Protein AF-A0A401TW42-F1 (afdb_monomer_lite)

Structure (mmCIF, N/CA/C/O backbone):
data_AF-A0A401TW42-F1
#
_entry.id   AF-A0A401TW42-F1
#
loop_
_atom_site.group_PDB
_atom_site.id
_atom_site.type_symbol
_atom_site.label_atom_id
_atom_site.label_alt_id
_atom_site.label_comp_id
_atom_site.label_asym_id
_atom_site.label_entity_id
_atom_site.label_seq_id
_atom_site.pdbx_PDB_ins_code
_atom_site.Cartn_x
_atom_site.Cartn_y
_atom_site.Cartn_z
_atom_site.occupancy
_atom_site.B_iso_or_equiv
_atom_site.auth_seq_id
_atom_site.auth_comp_id
_atom_site.auth_asym_id
_atom_site.auth_atom_id
_atom_site.pdbx_PDB_model_num
ATOM 1 N N . MET A 1 1 ? 29.519 34.095 18.121 1.00 52.34 1 MET A N 1
ATOM 2 C CA . MET A 1 1 ? 28.398 33.139 18.058 1.00 52.34 1 MET A CA 1
ATOM 3 C C . MET A 1 1 ? 28.380 32.658 16.631 1.00 52.34 1 MET A C 1
ATOM 5 O O . MET A 1 1 ? 28.125 33.461 15.748 1.00 52.34 1 MET A O 1
ATOM 9 N N . GLU A 1 2 ? 28.855 31.439 16.418 1.00 49.50 2 GLU A N 1
ATOM 10 C CA . GLU A 1 2 ? 28.951 30.826 15.094 1.00 49.50 2 GLU A CA 1
ATOM 11 C C . GLU A 1 2 ? 27.590 30.185 14.812 1.00 49.50 2 GLU A C 1
ATOM 13 O O . GLU A 1 2 ? 27.136 29.340 15.585 1.00 49.50 2 GLU A O 1
ATOM 18 N N . GLU A 1 3 ? 26.890 30.687 13.797 1.00 57.62 3 GLU A N 1
ATOM 19 C CA . GLU A 1 3 ? 25.616 30.128 13.342 1.00 57.62 3 GLU A CA 1
ATOM 20 C C . GLU A 1 3 ? 25.867 28.716 12.789 1.00 57.62 3 GLU A C 1
ATOM 22 O O . GLU A 1 3 ? 26.837 28.522 12.053 1.00 57.62 3 GLU A O 1
ATOM 27 N N . PRO A 1 4 ? 25.046 27.710 13.135 1.00 63.44 4 PRO A N 1
ATOM 28 C CA . PRO A 1 4 ? 25.259 26.357 12.653 1.00 63.44 4 PRO A CA 1
ATOM 29 C C . PRO A 1 4 ? 25.009 26.300 11.142 1.00 63.44 4 PRO A C 1
ATOM 31 O O . PRO A 1 4 ? 23.935 26.670 10.665 1.00 63.44 4 PRO A O 1
ATOM 34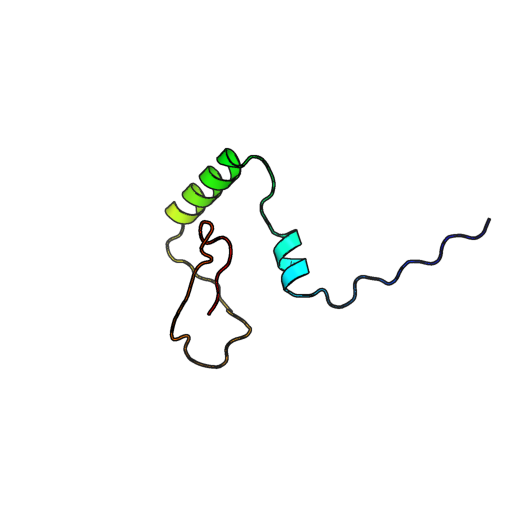 N N . GLU A 1 5 ? 26.008 25.814 10.404 1.00 62.09 5 GLU A N 1
ATOM 35 C CA . GLU A 1 5 ? 25.938 25.581 8.962 1.00 62.09 5 GLU A CA 1
ATOM 36 C C . GLU A 1 5 ? 24.64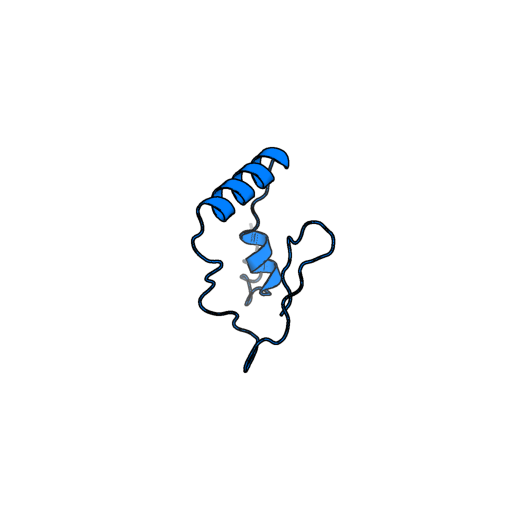9 24.825 8.584 1.00 62.09 5 GLU A C 1
ATOM 38 O O . GLU A 1 5 ? 24.286 23.843 9.251 1.00 62.09 5 GLU A O 1
ATOM 43 N N . PRO A 1 6 ? 23.942 25.244 7.518 1.00 60.50 6 PRO A N 1
ATOM 44 C CA . PRO A 1 6 ? 22.731 24.574 7.083 1.00 60.50 6 PRO A CA 1
ATOM 45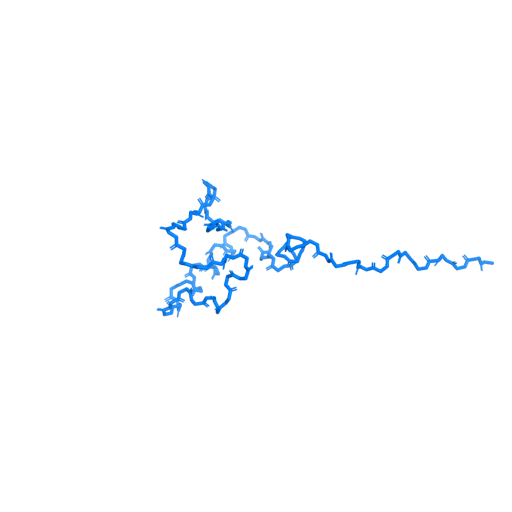 C C . PRO A 1 6 ? 23.073 23.130 6.711 1.00 60.50 6 PRO A C 1
ATOM 47 O O . PRO A 1 6 ? 23.811 22.866 5.760 1.00 60.50 6 PRO A O 1
ATOM 50 N N . GLY A 1 7 ? 22.532 22.186 7.487 1.00 58.47 7 GLY A N 1
ATOM 51 C CA . GLY A 1 7 ? 22.667 20.759 7.220 1.00 58.47 7 GLY A CA 1
ATOM 52 C C . GLY A 1 7 ? 22.263 20.430 5.778 1.00 58.47 7 GLY A C 1
ATOM 53 O O . GLY A 1 7 ? 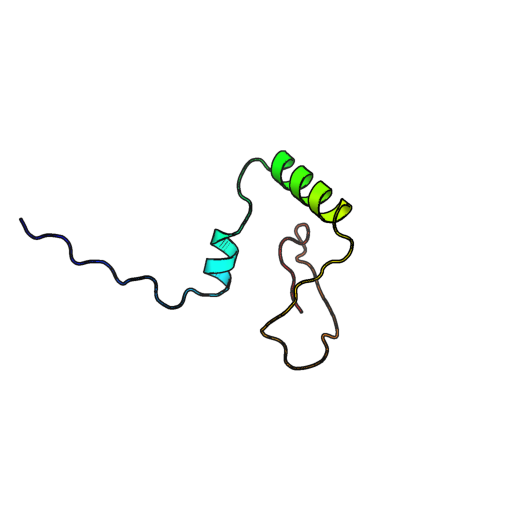21.455 21.153 5.186 1.00 58.47 7 GLY A O 1
ATOM 54 N N . PRO A 1 8 ? 22.820 19.354 5.194 1.00 58.41 8 PRO A N 1
ATOM 55 C CA . PRO A 1 8 ? 22.616 19.031 3.791 1.00 58.41 8 PRO A CA 1
ATOM 56 C C . PRO A 1 8 ? 21.117 19.013 3.488 1.00 58.41 8 PRO A C 1
ATOM 58 O O . PRO A 1 8 ? 20.352 18.267 4.104 1.00 58.41 8 PRO A O 1
ATOM 61 N N . GLY A 1 9 ? 20.699 19.884 2.563 1.00 57.81 9 GLY A N 1
ATOM 62 C CA . GLY A 1 9 ? 19.321 19.940 2.088 1.00 57.81 9 GLY A CA 1
ATOM 63 C C . GLY A 1 9 ? 18.868 18.554 1.623 1.00 57.81 9 GLY A C 1
ATOM 64 O O . GLY A 1 9 ? 19.709 17.723 1.268 1.00 57.81 9 GLY A O 1
ATOM 65 N N . PRO A 1 10 ? 17.557 18.258 1.641 1.00 56.91 10 PRO A N 1
ATOM 66 C CA . PRO A 1 10 ? 17.072 16.933 1.296 1.00 56.91 10 PRO A CA 1
ATOM 67 C C . PRO A 1 10 ? 17.512 16.613 -0.135 1.00 56.91 10 PRO A C 1
ATOM 69 O O . PRO A 1 10 ? 16.968 17.154 -1.097 1.00 56.91 10 PRO A O 1
ATOM 72 N N . GLY A 1 11 ? 18.513 15.736 -0.266 1.00 59.12 11 GLY A N 1
ATOM 73 C CA . GLY A 1 11 ? 18.862 15.116 -1.537 1.00 59.12 11 GLY A CA 1
ATOM 74 C C . GLY A 1 11 ? 17.635 14.405 -2.112 1.00 59.12 11 GLY A C 1
ATOM 75 O O . GLY A 1 11 ? 16.646 14.240 -1.390 1.00 59.12 11 GLY A O 1
ATOM 76 N N . PRO A 1 12 ? 17.656 13.990 -3.391 1.00 59.94 12 PRO A N 1
ATOM 77 C CA . PRO A 1 12 ? 16.533 13.293 -4.013 1.00 59.94 12 PRO A CA 1
ATOM 78 C C . PRO A 1 12 ? 16.106 12.127 -3.115 1.00 59.94 12 PRO A C 1
ATOM 80 O O . PRO A 1 12 ? 16.789 11.110 -3.009 1.00 59.94 12 PRO A O 1
ATOM 83 N N . GLY A 1 13 ? 15.023 12.338 -2.365 1.00 59.31 13 GLY A N 1
ATOM 84 C CA . GLY A 1 13 ? 14.620 11.422 -1.314 1.00 59.31 13 GLY A CA 1
ATOM 85 C C . GLY A 1 13 ? 14.236 10.104 -1.957 1.00 59.31 13 GLY A C 1
ATOM 86 O O . GLY A 1 13 ? 13.516 10.095 -2.955 1.00 59.31 13 GLY A O 1
ATOM 87 N N . SER A 1 14 ? 14.701 8.993 -1.384 1.00 74.75 14 SER A N 1
ATOM 88 C CA . SER A 1 14 ? 14.242 7.658 -1.770 1.00 74.75 14 SER A CA 1
ATOM 89 C C . SER A 1 14 ? 12.716 7.660 -1.927 1.00 74.75 14 SER A C 1
ATOM 91 O O . SER A 1 14 ? 12.014 8.210 -1.074 1.00 74.75 14 SER A O 1
ATOM 93 N N . LEU A 1 15 ? 12.181 7.044 -2.986 1.00 68.31 15 LEU A N 1
ATOM 94 C CA . LEU A 1 15 ? 10.730 6.904 -3.184 1.00 68.31 15 LEU A CA 1
ATOM 95 C C . LEU A 1 15 ? 10.033 6.390 -1.916 1.00 68.31 15 LEU A C 1
ATOM 97 O O . LEU A 1 15 ? 8.942 6.848 -1.582 1.00 68.31 15 LEU A O 1
ATOM 101 N N . LEU A 1 16 ? 10.706 5.524 -1.154 1.00 71.88 16 LEU A N 1
ATOM 102 C CA . LEU A 1 16 ? 10.223 5.022 0.131 1.00 71.88 16 LEU A CA 1
ATOM 103 C C . LEU A 1 16 ? 10.070 6.133 1.176 1.00 71.88 16 LEU A C 1
ATOM 105 O O . LEU A 1 16 ? 9.059 6.194 1.868 1.00 71.88 16 LEU A O 1
ATOM 109 N N . SER A 1 17 ? 11.032 7.054 1.258 1.00 74.88 17 SER A N 1
ATOM 110 C CA . SER A 1 17 ? 10.967 8.196 2.180 1.00 74.88 17 SER A CA 1
ATOM 111 C C . SER A 1 17 ? 9.815 9.146 1.841 1.00 74.88 17 SER A C 1
ATOM 113 O O . SER A 1 17 ? 9.140 9.665 2.730 1.00 74.88 17 SER A O 1
ATOM 115 N N . PHE A 1 18 ? 9.528 9.323 0.553 1.00 76.12 18 PHE A N 1
ATOM 116 C CA . PHE A 1 18 ? 8.404 10.128 0.102 1.00 76.12 18 PHE A CA 1
ATOM 117 C C . PHE A 1 18 ? 7.051 9.449 0.341 1.00 76.12 18 PHE A C 1
ATOM 119 O O . PHE A 1 18 ? 6.108 10.110 0.774 1.00 76.12 18 PHE A O 1
ATOM 126 N N . LEU A 1 19 ? 6.955 8.135 0.115 1.00 73.31 19 LEU A N 1
ATOM 127 C CA . LEU A 1 19 ? 5.771 7.345 0.461 1.00 73.31 19 LEU A CA 1
ATOM 128 C C . LEU A 1 19 ? 5.511 7.369 1.972 1.00 73.31 19 LEU A C 1
ATOM 130 O O . LEU A 1 19 ? 4.372 7.583 2.381 1.00 73.31 19 LEU A O 1
ATOM 134 N N . GLY A 1 20 ? 6.564 7.265 2.789 1.00 76.31 20 GLY A N 1
ATOM 135 C CA . GLY A 1 20 ? 6.476 7.358 4.248 1.00 76.31 20 GLY A CA 1
ATOM 136 C C . GLY A 1 20 ? 5.883 8.683 4.733 1.00 76.31 20 GLY A C 1
ATOM 137 O O . GLY A 1 20 ? 5.026 8.685 5.610 1.00 76.31 20 GLY A O 1
ATOM 138 N N . ARG A 1 21 ? 6.241 9.814 4.108 1.00 76.25 21 ARG A N 1
ATOM 139 C CA . ARG A 1 21 ? 5.668 11.137 4.442 1.00 76.25 21 ARG A CA 1
ATOM 140 C C . ARG A 1 21 ? 4.187 11.281 4.092 1.00 76.25 21 ARG A C 1
ATOM 142 O O . ARG A 1 21 ? 3.518 12.144 4.648 1.00 76.25 21 ARG A O 1
ATOM 149 N N . ARG A 1 22 ? 3.679 10.478 3.154 1.00 72.12 22 ARG A N 1
ATOM 150 C CA . ARG A 1 22 ? 2.259 10.469 2.765 1.00 72.12 22 ARG A CA 1
ATOM 151 C C . ARG A 1 22 ? 1.447 9.399 3.494 1.00 72.12 22 ARG A C 1
ATOM 153 O O . ARG A 1 22 ? 0.252 9.269 3.221 1.00 72.12 22 ARG A O 1
ATOM 160 N N . ALA A 1 23 ? 2.080 8.603 4.352 1.00 75.19 23 ALA A N 1
ATOM 161 C CA . ALA A 1 23 ? 1.383 7.578 5.104 1.00 75.19 23 ALA A CA 1
ATOM 162 C C . ALA A 1 23 ? 0.354 8.238 6.032 1.00 75.19 23 ALA A C 1
ATOM 164 O O . ALA A 1 23 ? 0.652 9.211 6.722 1.00 75.19 23 ALA A O 1
ATOM 165 N N . VAL A 1 24 ? -0.870 7.707 6.047 1.00 74.19 24 VAL A N 1
ATOM 166 C CA . VAL A 1 24 ? -1.882 8.121 7.024 1.00 74.19 24 VAL A CA 1
ATOM 167 C C . VAL A 1 24 ? -1.494 7.498 8.362 1.00 74.19 24 VAL A C 1
ATOM 169 O O . VAL A 1 24 ? -1.624 6.286 8.542 1.00 74.19 24 VAL A O 1
ATOM 172 N N . THR A 1 25 ? -0.979 8.319 9.271 1.00 75.06 25 THR A N 1
ATOM 173 C CA . THR A 1 25 ? -0.612 7.941 10.641 1.00 75.06 25 THR A CA 1
ATOM 174 C C . THR A 1 25 ? -1.715 8.360 11.620 1.00 75.06 25 THR A C 1
ATOM 176 O O . THR A 1 25 ? -2.520 9.239 11.312 1.00 75.06 25 THR A O 1
ATOM 179 N N . GLY A 1 26 ? -1.799 7.711 12.784 1.00 79.44 26 GLY A N 1
ATOM 180 C CA . GLY A 1 26 ? -2.813 8.003 13.806 1.00 79.44 26 GLY A CA 1
ATOM 181 C C . GLY A 1 26 ? -3.497 6.749 14.346 1.00 79.44 26 GLY A C 1
ATOM 182 O O . GLY A 1 26 ? -2.975 5.643 14.202 1.00 79.44 26 GLY A O 1
ATOM 183 N N . ASP A 1 27 ? -4.662 6.929 14.975 1.00 86.38 27 ASP A N 1
ATOM 184 C CA . ASP A 1 27 ? -5.443 5.828 15.541 1.00 86.38 27 ASP A CA 1
ATOM 185 C C . ASP A 1 27 ? -5.782 4.765 14.482 1.00 86.38 27 ASP A C 1
ATOM 187 O O . ASP A 1 27 ? -6.229 5.069 13.369 1.00 86.38 27 ASP A O 1
ATOM 191 N N . ARG A 1 28 ? -5.565 3.497 14.844 1.00 82.00 28 ARG A N 1
ATOM 192 C CA . ARG A 1 28 ? -5.711 2.361 13.932 1.00 82.00 28 ARG A CA 1
ATOM 193 C C . ARG A 1 28 ? -7.136 2.243 13.394 1.00 82.00 28 ARG A C 1
ATOM 195 O O . ARG A 1 28 ? -7.306 2.017 12.195 1.00 82.00 28 ARG A O 1
ATOM 202 N N . PHE A 1 29 ? -8.146 2.400 14.247 1.00 83.25 29 PHE A N 1
ATOM 203 C CA . PHE A 1 29 ? -9.544 2.242 13.850 1.00 83.25 29 PHE A CA 1
ATOM 204 C C . PHE A 1 29 ? -9.984 3.374 12.930 1.00 83.25 29 PHE A C 1
ATOM 206 O O . PHE A 1 29 ? -10.664 3.127 11.930 1.00 83.25 29 PHE A O 1
ATOM 213 N N . LEU A 1 30 ? -9.539 4.598 13.221 1.00 83.31 30 LEU A N 1
ATOM 214 C CA . LEU A 1 30 ? -9.801 5.756 12.372 1.00 83.31 30 LEU A CA 1
ATOM 215 C C . LEU A 1 30 ? -9.171 5.586 10.984 1.00 83.31 30 LEU A C 1
ATOM 217 O O . LEU A 1 30 ? -9.819 5.838 9.965 1.00 83.31 30 LEU A O 1
ATOM 221 N N . ARG A 1 31 ? -7.931 5.090 10.935 1.00 82.25 31 ARG A N 1
ATOM 222 C CA . ARG A 1 31 ? -7.215 4.803 9.687 1.00 82.25 31 ARG A CA 1
ATOM 223 C C . ARG A 1 31 ? -7.922 3.737 8.851 1.00 82.25 31 ARG A C 1
ATOM 225 O O . ARG A 1 31 ? -8.116 3.940 7.653 1.00 82.25 31 ARG A O 1
ATOM 232 N N . GLU A 1 32 ? -8.335 2.631 9.465 1.00 81.94 32 GLU A N 1
ATOM 233 C CA . GLU A 1 32 ? -9.065 1.557 8.781 1.00 81.94 32 GLU A CA 1
ATOM 234 C C . GLU A 1 32 ? -10.435 2.030 8.275 1.00 81.94 32 GLU A C 1
ATOM 236 O O . GLU A 1 32 ? -10.809 1.742 7.139 1.00 81.94 32 GLU A O 1
ATOM 241 N N . ALA A 1 33 ? -11.182 2.792 9.081 1.00 84.50 33 ALA A N 1
ATOM 242 C CA . ALA A 1 33 ? -12.469 3.353 8.673 1.00 84.50 33 ALA A CA 1
ATOM 243 C C . ALA A 1 33 ? -12.318 4.306 7.477 1.00 84.50 33 ALA A C 1
ATOM 245 O O . ALA A 1 33 ? -13.050 4.183 6.493 1.00 84.50 33 ALA A O 1
ATOM 246 N N . PHE A 1 34 ? -11.319 5.189 7.521 1.00 83.69 34 PHE A N 1
ATOM 247 C CA . PHE A 1 34 ? -11.001 6.101 6.426 1.00 83.69 34 PHE A CA 1
ATOM 248 C C . PHE A 1 34 ? -10.604 5.356 5.146 1.00 83.69 34 PHE A C 1
ATOM 250 O O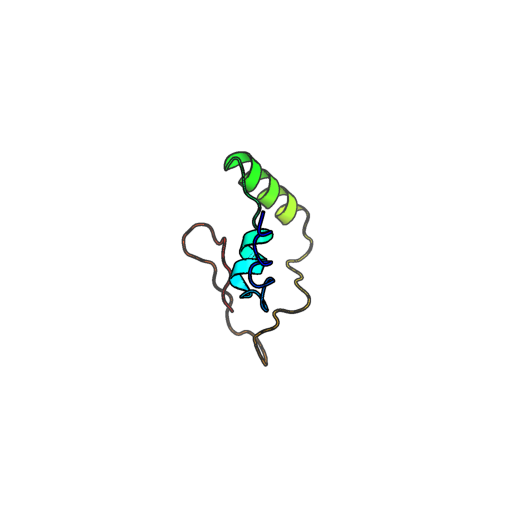 . PHE A 1 34 ? -11.094 5.679 4.062 1.00 83.69 34 PHE A O 1
ATOM 257 N N . GLN A 1 35 ? -9.749 4.334 5.251 1.00 79.62 35 GLN A N 1
ATOM 258 C CA . GLN A 1 35 ? -9.368 3.500 4.108 1.00 79.62 35 GLN A CA 1
ATOM 259 C C . GLN A 1 35 ? -10.577 2.774 3.509 1.00 79.62 35 GLN A C 1
ATOM 261 O O . GLN A 1 35 ? -10.773 2.840 2.296 1.00 79.62 35 GLN A O 1
ATOM 266 N N . ARG A 1 36 ? -11.427 2.154 4.341 1.00 82.94 36 ARG A N 1
ATOM 267 C CA . ARG A 1 36 ? -12.657 1.484 3.888 1.00 82.94 36 ARG A CA 1
ATOM 268 C C . ARG A 1 36 ? -13.593 2.440 3.155 1.00 82.94 36 ARG A C 1
ATOM 270 O O . ARG A 1 36 ? -14.073 2.099 2.080 1.00 82.94 36 ARG A O 1
ATOM 277 N N . GLN A 1 37 ? -13.816 3.636 3.698 1.00 84.62 37 GLN A N 1
ATOM 278 C CA . GLN A 1 37 ? -14.690 4.636 3.080 1.00 84.62 37 GLN A CA 1
ATOM 279 C C . GLN A 1 37 ? -14.130 5.156 1.751 1.00 84.62 37 GLN A C 1
ATOM 281 O O . GLN A 1 37 ? -14.875 5.361 0.795 1.00 84.62 37 GLN A O 1
ATOM 286 N N . ARG A 1 38 ? -12.811 5.358 1.660 1.00 81.44 38 ARG A N 1
ATOM 287 C CA . ARG A 1 38 ? -12.180 5.747 0.393 1.00 81.44 38 ARG A CA 1
ATOM 288 C C . ARG A 1 38 ? -12.306 4.652 -0.655 1.00 81.44 38 ARG A C 1
ATOM 290 O O . ARG A 1 38 ? -12.669 4.957 -1.783 1.00 81.44 38 ARG A O 1
ATOM 297 N N . LEU A 1 39 ? -12.041 3.402 -0.281 1.00 80.25 39 LEU A N 1
ATOM 298 C CA . LEU A 1 39 ? -12.156 2.261 -1.187 1.00 80.25 39 LEU A CA 1
ATOM 299 C C . LEU A 1 39 ? -13.597 2.041 -1.653 1.00 80.25 39 LEU A C 1
ATOM 301 O O . LEU A 1 39 ? -13.801 1.797 -2.837 1.00 80.25 39 LEU A O 1
ATOM 305 N N . SER A 1 40 ? -14.593 2.180 -0.771 1.00 84.38 40 SER A N 1
ATOM 306 C CA . SER A 1 40 ? -16.002 2.013 -1.151 1.00 84.38 40 SER A CA 1
ATOM 307 C C . SER A 1 40 ? -16.503 3.107 -2.099 1.00 84.38 40 SER A C 1
ATOM 309 O O . SER A 1 40 ? -17.369 2.846 -2.929 1.00 84.38 40 SER A O 1
ATOM 311 N N . ALA A 1 41 ? -15.950 4.320 -2.003 1.00 84.38 41 ALA A N 1
ATOM 312 C CA . ALA A 1 41 ? -16.265 5.430 -2.900 1.00 84.38 41 ALA A CA 1
ATOM 313 C C . ALA A 1 41 ? -15.470 5.398 -4.221 1.00 84.38 41 ALA A C 1
ATOM 315 O O . ALA A 1 41 ? -1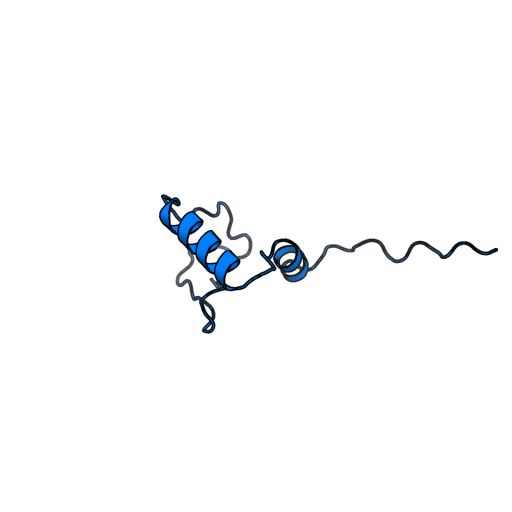5.838 6.071 -5.189 1.00 84.38 41 ALA A O 1
ATOM 316 N N . CYS A 1 42 ? -14.369 4.646 -4.285 1.00 77.31 42 CYS A N 1
ATOM 317 C CA . CYS A 1 42 ? -13.550 4.533 -5.486 1.00 77.31 42 CYS A CA 1
ATOM 318 C C . CYS A 1 42 ? -14.264 3.699 -6.561 1.00 77.31 42 CYS A C 1
ATOM 320 O O . CYS A 1 42 ? -14.583 2.533 -6.360 1.00 77.31 42 CYS A O 1
ATOM 322 N N . ARG A 1 43 ? -14.443 4.275 -7.757 1.00 76.81 43 ARG A N 1
ATOM 323 C CA . ARG A 1 43 ? -14.972 3.548 -8.931 1.00 76.81 43 ARG A CA 1
ATOM 324 C C . ARG A 1 43 ? -13.929 2.629 -9.576 1.00 76.81 43 ARG A C 1
ATOM 326 O O . ARG A 1 43 ? -14.282 1.728 -10.325 1.00 76.81 43 ARG A O 1
ATOM 333 N N . ASN A 1 44 ? -12.650 2.894 -9.321 1.00 69.94 44 ASN A N 1
ATOM 334 C CA . ASN A 1 44 ? -11.499 2.126 -9.780 1.00 69.94 44 ASN A CA 1
ATOM 335 C C . ASN A 1 44 ? -10.283 2.435 -8.886 1.00 69.94 44 ASN A C 1
ATOM 337 O O . ASN A 1 44 ? -10.232 3.473 -8.223 1.00 69.94 44 ASN A O 1
ATOM 341 N N . LEU A 1 45 ? -9.283 1.551 -8.886 1.00 68.19 45 LEU A N 1
ATOM 342 C CA . LEU A 1 45 ? -7.958 1.820 -8.314 1.00 68.19 45 LEU A CA 1
ATOM 343 C C . LEU A 1 45 ? -7.068 2.493 -9.374 1.00 68.19 45 LEU A C 1
ATOM 345 O O . LEU A 1 45 ? -6.029 1.973 -9.772 1.00 68.19 45 LEU A O 1
ATOM 349 N N . PHE A 1 46 ? -7.496 3.643 -9.899 1.00 59.97 46 PHE A N 1
ATOM 350 C CA . PHE A 1 46 ? -6.717 4.329 -10.925 1.00 59.97 46 PHE A CA 1
ATOM 351 C C . PHE A 1 46 ? -5.553 5.099 -10.297 1.00 59.97 46 PHE A C 1
ATOM 353 O O . PHE A 1 46 ? -5.724 6.181 -9.730 1.00 59.97 46 PHE A O 1
ATOM 360 N N . LYS A 1 47 ? -4.342 4.555 -10.430 1.00 66.69 47 LYS A N 1
ATOM 361 C CA . LYS A 1 47 ? -3.103 5.320 -10.295 1.00 66.69 47 LYS A CA 1
ATOM 362 C C . LYS A 1 47 ? -2.466 5.415 -11.673 1.00 66.69 47 LYS A C 1
ATOM 364 O O . LYS A 1 47 ? -2.060 4.406 -12.230 1.00 66.69 47 LYS A O 1
ATOM 369 N N . LYS A 1 48 ? -2.444 6.644 -12.200 1.00 50.62 48 LYS A N 1
ATOM 370 C CA . LYS A 1 48 ? -2.122 6.963 -13.598 1.00 50.62 48 LYS A CA 1
ATOM 371 C C . LYS A 1 48 ? -0.804 6.352 -14.063 1.00 50.62 48 LYS A C 1
ATOM 373 O O . LYS A 1 48 ? -0.744 5.835 -15.167 1.00 50.62 48 LYS A O 1
ATOM 378 N N . ASP A 1 49 ? 0.204 6.372 -13.196 1.00 54.91 49 ASP A N 1
ATOM 379 C CA . ASP A 1 49 ? 1.537 5.930 -13.555 1.00 54.91 49 ASP A CA 1
ATOM 380 C C . ASP A 1 49 ? 2.140 5.088 -12.418 1.00 54.91 49 ASP A C 1
ATOM 382 O O . ASP A 1 49 ? 2.522 5.608 -11.361 1.00 54.91 49 ASP A O 1
ATOM 386 N N . LEU A 1 50 ? 2.232 3.770 -12.625 1.00 61.91 50 LEU A N 1
ATOM 387 C CA . LEU A 1 50 ? 3.085 2.890 -11.821 1.00 61.91 50 LEU A CA 1
ATOM 388 C C . LEU A 1 50 ? 4.528 3.010 -12.352 1.00 61.91 50 LEU A C 1
ATOM 390 O O . LEU A 1 50 ? 5.088 2.088 -12.941 1.00 61.91 50 LEU A O 1
ATOM 394 N N . LEU A 1 51 ? 5.083 4.223 -12.243 1.00 60.34 51 LEU A N 1
ATOM 395 C CA . LEU A 1 51 ? 6.393 4.583 -12.793 1.00 60.34 51 LEU A CA 1
ATOM 396 C C . LEU A 1 51 ? 7.469 3.705 -12.147 1.00 60.34 51 LEU A C 1
ATOM 398 O O . LEU A 1 51 ? 7.779 3.868 -10.969 1.00 60.34 51 LEU A O 1
ATOM 402 N N . GLY A 1 52 ? 8.002 2.763 -12.920 1.00 63.34 52 GLY A N 1
ATOM 403 C CA . GLY A 1 52 ? 8.981 1.779 -12.456 1.00 63.34 52 GLY A CA 1
ATOM 404 C C . GLY A 1 52 ? 8.929 0.465 -13.232 1.00 63.34 52 GLY A C 1
ATOM 405 O O . GLY A 1 52 ? 9.949 -0.208 -13.327 1.00 63.34 52 GLY A O 1
ATOM 406 N N . HIS A 1 53 ? 7.785 0.141 -13.846 1.00 62.22 53 HIS A N 1
ATOM 407 C CA . HIS A 1 53 ? 7.635 -1.045 -14.689 1.00 62.22 53 HIS A CA 1
ATOM 408 C C . HIS A 1 53 ? 7.573 -0.659 -16.174 1.00 62.22 53 HIS A C 1
ATOM 410 O O . HIS A 1 53 ? 6.767 0.183 -16.573 1.00 62.22 53 HIS A O 1
ATOM 416 N N . PHE A 1 54 ? 8.428 -1.262 -17.002 1.00 62.56 54 PHE A N 1
ATOM 417 C CA . PHE A 1 54 ? 8.389 -1.100 -18.457 1.00 62.56 54 PHE A CA 1
ATOM 418 C C . PHE A 1 54 ? 7.647 -2.306 -19.053 1.00 62.56 54 PHE A C 1
ATOM 420 O O . PHE A 1 54 ? 8.127 -3.432 -18.953 1.00 62.56 54 PHE A O 1
ATOM 427 N N . GLY A 1 55 ? 6.461 -2.090 -19.633 1.00 69.56 55 GLY A N 1
ATOM 428 C CA . GLY A 1 55 ? 5.622 -3.153 -20.210 1.00 69.56 55 GLY A CA 1
ATOM 429 C C . GLY A 1 55 ? 4.368 -3.492 -19.391 1.00 69.56 55 GLY A C 1
ATOM 430 O O . GLY A 1 55 ? 3.969 -2.738 -18.507 1.00 69.56 55 GLY A O 1
ATOM 431 N N . CYS A 1 56 ? 3.712 -4.611 -19.720 1.00 72.75 56 CYS A N 1
ATOM 432 C CA . CYS A 1 56 ? 2.517 -5.076 -19.007 1.00 72.75 56 CYS A CA 1
ATOM 433 C C . CYS A 1 56 ? 2.895 -5.628 -17.624 1.00 72.75 56 CYS A C 1
ATOM 435 O O . CYS A 1 56 ? 3.879 -6.352 -17.494 1.00 72.75 56 CYS A O 1
ATOM 437 N N . VAL A 1 57 ? 2.100 -5.311 -16.603 1.00 71.69 57 VAL A N 1
ATOM 438 C CA . VAL A 1 57 ? 2.231 -5.909 -15.268 1.00 71.69 57 VAL A CA 1
ATOM 439 C C . VAL A 1 57 ? 1.508 -7.256 -15.272 1.00 71.69 57 VAL A C 1
ATOM 441 O O . VAL A 1 57 ? 0.326 -7.315 -15.609 1.00 71.69 57 VAL A O 1
ATOM 444 N N . ASN A 1 58 ? 2.213 -8.333 -14.918 1.00 74.19 58 ASN A N 1
ATOM 445 C CA . ASN A 1 58 ? 1.675 -9.700 -14.962 1.00 74.19 58 ASN A CA 1
ATOM 446 C C . ASN A 1 58 ? 0.970 -10.108 -13.664 1.00 74.19 58 ASN A C 1
ATOM 448 O O . ASN A 1 58 ? 0.055 -10.929 -13.691 1.00 74.19 58 ASN A O 1
ATOM 452 N N . ALA A 1 59 ? 1.395 -9.543 -12.535 1.00 77.31 59 ALA A N 1
ATOM 453 C CA . ALA A 1 59 ? 0.829 -9.809 -11.226 1.00 77.31 59 ALA A CA 1
ATOM 454 C C . ALA A 1 59 ? 0.915 -8.554 -10.361 1.00 77.31 59 ALA A C 1
ATOM 456 O O . ALA A 1 59 ? 1.787 -7.712 -10.541 1.00 77.31 59 ALA A O 1
ATOM 457 N N . ILE A 1 60 ? -0.015 -8.437 -9.425 1.00 77.69 60 ILE A N 1
ATOM 458 C CA . ILE A 1 60 ? 0.027 -7.426 -8.378 1.00 77.69 60 ILE A CA 1
ATOM 459 C C . ILE A 1 60 ? -0.168 -8.171 -7.068 1.00 77.69 60 ILE A C 1
ATOM 461 O O . ILE A 1 60 ? -1.157 -8.889 -6.911 1.00 77.69 60 ILE A O 1
ATOM 465 N N . GLU A 1 61 ? 0.762 -7.988 -6.136 1.00 78.81 61 GLU A N 1
ATOM 466 C CA . GLU A 1 61 ? 0.736 -8.646 -4.833 1.00 78.81 61 GLU A CA 1
ATOM 467 C C . GLU A 1 61 ? 0.721 -7.626 -3.696 1.00 78.81 61 GLU A C 1
ATOM 469 O O . GLU A 1 61 ? 1.378 -6.581 -3.735 1.00 78.81 61 GLU A O 1
ATOM 474 N N . PHE A 1 62 ? -0.052 -7.947 -2.663 1.00 80.81 62 PHE A N 1
ATOM 475 C CA . PHE A 1 62 ? -0.184 -7.145 -1.455 1.00 80.81 62 PHE A CA 1
ATOM 476 C C . PHE A 1 62 ? 0.650 -7.752 -0.328 1.00 80.81 62 PHE A C 1
ATOM 478 O O . PHE A 1 62 ? 0.722 -8.973 -0.189 1.00 80.81 62 PHE A O 1
ATOM 485 N N . SER A 1 63 ? 1.253 -6.908 0.513 1.00 77.94 63 SER A N 1
ATOM 486 C CA . SER A 1 63 ? 2.006 -7.388 1.676 1.00 77.94 63 SER A CA 1
ATOM 487 C C . SER A 1 63 ? 1.132 -8.215 2.627 1.00 77.94 63 SER A C 1
ATOM 489 O O . SER A 1 63 ? -0.041 -7.905 2.857 1.00 77.94 63 SER A O 1
ATOM 491 N N . SER A 1 64 ? 1.723 -9.243 3.247 1.00 69.44 64 SER A N 1
ATOM 492 C CA . SER A 1 64 ? 1.004 -10.212 4.093 1.00 69.44 64 SER A CA 1
ATOM 493 C C . SER A 1 64 ? 0.427 -9.637 5.399 1.00 69.44 64 SER A C 1
ATOM 495 O O . SER A 1 64 ? -0.266 -10.336 6.130 1.00 69.44 64 SER A O 1
ATOM 497 N N . GLY A 1 65 ? 0.646 -8.352 5.683 1.00 66.12 65 GLY A N 1
ATOM 498 C CA . GLY A 1 65 ? 0.117 -7.638 6.845 1.00 66.12 65 GLY A CA 1
ATOM 499 C C . GLY A 1 65 ? -0.903 -6.574 6.451 1.00 66.12 65 GLY A C 1
ATOM 500 O O . GLY A 1 65 ? -0.623 -5.390 6.589 1.00 66.12 65 GLY A O 1
ATOM 501 N N . ALA A 1 66 ? -2.073 -6.996 5.966 1.00 67.19 66 ALA A N 1
ATOM 502 C CA . ALA A 1 66 ? -3.197 -6.132 5.570 1.00 67.19 66 ALA A CA 1
ATOM 503 C C . ALA A 1 66 ? -3.015 -5.301 4.280 1.00 67.19 66 ALA A C 1
ATOM 505 O O . ALA A 1 66 ? -3.815 -4.403 4.022 1.00 67.19 66 ALA A O 1
ATOM 506 N N . GLY A 1 67 ? -2.022 -5.622 3.441 1.00 69.06 67 GLY A N 1
ATOM 507 C CA . GLY A 1 67 ? -1.893 -5.048 2.098 1.00 69.06 67 GLY A CA 1
ATOM 508 C C . GLY A 1 67 ? -1.541 -3.563 2.057 1.00 69.06 67 GLY A C 1
ATOM 509 O O . GLY A 1 67 ? -1.921 -2.855 1.127 1.00 69.06 67 GLY A O 1
ATOM 510 N N . GLU A 1 68 ? -0.803 -3.083 3.060 1.00 71.12 68 GLU A N 1
ATOM 511 C CA . GLU A 1 68 ? -0.344 -1.688 3.125 1.00 71.12 68 GLU A CA 1
ATOM 512 C C . GLU A 1 68 ? 0.653 -1.331 2.020 1.00 71.12 68 GLU A C 1
ATOM 514 O O . GLU A 1 68 ? 0.796 -0.162 1.656 1.00 71.12 68 GLU A O 1
ATOM 519 N N . LEU A 1 69 ? 1.344 -2.344 1.496 1.00 69.31 69 LEU A N 1
ATOM 520 C CA . LEU A 1 69 ? 2.286 -2.220 0.398 1.00 69.31 69 LEU A CA 1
ATOM 521 C C . LEU A 1 69 ? 1.791 -3.053 -0.780 1.00 69.31 69 LEU A C 1
ATOM 523 O O . LEU A 1 69 ? 1.243 -4.142 -0.600 1.00 69.31 69 LEU A O 1
ATOM 527 N N . LEU A 1 70 ? 2.020 -2.517 -1.974 1.00 70.19 70 LEU A N 1
ATOM 528 C CA . LEU A 1 70 ? 1.711 -3.140 -3.251 1.00 70.19 70 LEU A CA 1
ATOM 529 C C . LEU A 1 70 ? 3.014 -3.287 -4.033 1.00 70.19 70 LEU A C 1
ATOM 531 O O . LEU A 1 70 ? 3.768 -2.317 -4.155 1.00 70.19 70 LEU A O 1
ATOM 535 N N . VAL A 1 71 ? 3.253 -4.488 -4.551 1.00 65.62 71 VAL A N 1
ATOM 536 C CA . VAL A 1 71 ? 4.371 -4.824 -5.439 1.00 65.62 71 VAL A CA 1
ATOM 537 C C . VAL A 1 71 ? 3.795 -5.250 -6.792 1.00 65.62 71 VAL A C 1
ATOM 539 O O . VAL A 1 71 ? 2.727 -5.864 -6.841 1.00 65.62 71 VAL A O 1
ATOM 542 N N . SER A 1 72 ? 4.472 -4.876 -7.877 1.00 64.44 72 SER A N 1
ATOM 543 C CA . SER A 1 72 ? 4.106 -5.183 -9.268 1.00 64.44 72 SER A CA 1
ATOM 544 C C . SER A 1 72 ? 5.291 -5.743 -10.029 1.00 64.44 72 SER A C 1
ATOM 546 O O . SER A 1 72 ? 6.372 -5.135 -9.831 1.00 64.44 72 SER A O 1
#

Sequence (72 aa):
MEEPEPGPGPGPGSLLSFLGRRAVTGDRFLREAFQRQRLSACRNLFKKDLLGHFGCVNAIEFSSGAGELLVS

Secondary structure (DSSP, 8-state):
--PPP-PPP--S--HHHHHHHTS--S-HHHHHHHHHHHHHH-SS---S--TT--S-----EE-TTTT-SEE-

Organism: Chiloscyllium punctatum (NCBI:txid137246)

Foldseek 3Di:
DDDDDPDDDDDPDDPVVVVVVVDDDDDPVVSVVVVVVVVVPDPDPDDPDPDPDDDDDPDWDADPPPRPDIDD

Radius of gyration: 17.93 Å; chains: 1; bounding box: 45×43×38 Å

pLDDT: mean 70.78, std 9.5, range [49.5, 86.38]